Protein AF-A0A0Q9PFG7-F1 (afdb_monomer_lite)

Foldseek 3Di:
DVVVVVVVVVVVVVVVVVVVVCVVDPDAFDFDQDVNDTDTDHDDDDDDDDDDDDDPDPDDPVVVD

Secondary structure (DSSP, 8-state):
-HHHHHHHHHHHHHHHHHHHHHHHSPPSSEEEEETTEEEEE-----SSSPP-----TT--GGGT-

Sequence (65 aa):
MLALMLAAAGALYNALALRRLRQAHPPPGRIHAVDGHAMHLYCTGAGAPTVVLESGGAESFLVWG

pLDDT: mean 92.89, std 5.15, range [72.06, 98.56]

Radius of gyration: 19.03 Å; chains: 1; bounding box: 43×27×56 Å

Structure (mmCIF, N/CA/C/O backbone):
data_AF-A0A0Q9PFG7-F1
#
_entry.id   AF-A0A0Q9PFG7-F1
#
loop_
_atom_site.group_PDB
_atom_site.id
_atom_site.type_symbol
_atom_site.label_atom_id
_atom_site.label_alt_id
_atom_site.label_comp_id
_atom_site.label_asym_id
_atom_site.label_entity_id
_atom_site.label_seq_id
_atom_site.pdbx_PDB_ins_code
_atom_site.Cartn_x
_atom_site.Cartn_y
_atom_site.Cartn_z
_atom_site.occupancy
_atom_site.B_iso_or_equiv
_atom_site.auth_seq_id
_atom_site.auth_comp_id
_atom_site.auth_asym_id
_atom_site.auth_atom_id
_atom_site.pdbx_PDB_model_num
ATOM 1 N N . MET A 1 1 ? 18.156 3.365 -34.127 1.00 89.12 1 MET A N 1
ATOM 2 C CA . MET A 1 1 ? 17.607 2.015 -33.846 1.00 89.12 1 MET A CA 1
ATOM 3 C C . MET A 1 1 ? 18.083 1.448 -32.508 1.00 89.12 1 MET A C 1
ATOM 5 O O . MET A 1 1 ? 17.228 1.080 -31.718 1.00 89.12 1 MET A O 1
ATOM 9 N N . LEU A 1 2 ? 19.388 1.437 -32.194 1.00 96.19 2 LEU A N 1
ATOM 10 C CA . LEU A 1 2 ? 19.905 0.918 -30.911 1.00 96.19 2 LEU A CA 1
ATOM 11 C C . LEU A 1 2 ? 19.274 1.569 -29.665 1.00 96.19 2 LEU A C 1
ATOM 13 O O . LEU A 1 2 ? 18.843 0.864 -28.762 1.00 96.19 2 LEU A O 1
ATOM 17 N N . ALA A 1 3 ? 19.150 2.900 -29.645 1.00 97.12 3 ALA A N 1
ATOM 18 C CA . ALA A 1 3 ? 18.526 3.616 -28.529 1.00 97.12 3 ALA A CA 1
ATOM 19 C C . ALA A 1 3 ? 17.065 3.190 -28.284 1.00 97.12 3 ALA A C 1
ATOM 21 O O . ALA A 1 3 ? 16.657 3.015 -27.141 1.00 97.12 3 ALA A O 1
ATOM 22 N N . LEU A 1 4 ? 16.296 2.954 -29.355 1.00 97.94 4 LEU A N 1
ATOM 23 C CA . LEU A 1 4 ? 14.916 2.468 -29.253 1.00 97.94 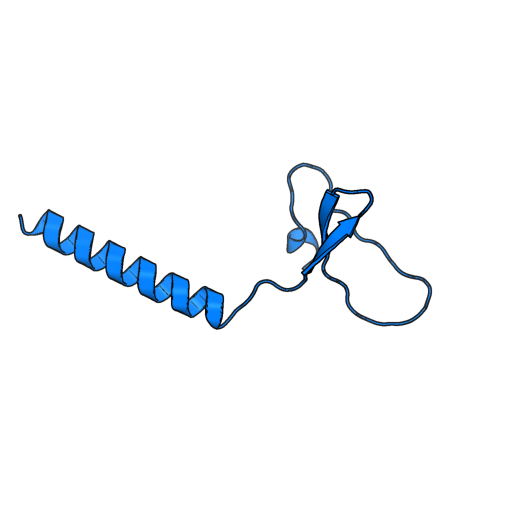4 LEU A CA 1
ATOM 24 C C . LEU A 1 4 ? 14.867 1.037 -28.710 1.00 97.94 4 LEU A C 1
ATOM 26 O O . LEU A 1 4 ? 14.020 0.734 -27.876 1.00 97.94 4 LEU A O 1
ATOM 30 N N . MET A 1 5 ? 15.793 0.175 -29.139 1.00 97.69 5 MET A N 1
ATOM 31 C CA . MET A 1 5 ? 15.888 -1.194 -28.624 1.00 97.69 5 MET A CA 1
ATOM 32 C C . MET A 1 5 ? 16.223 -1.215 -27.129 1.00 97.69 5 MET A C 1
ATOM 34 O O . MET A 1 5 ? 15.589 -1.947 -26.374 1.00 97.69 5 MET A O 1
ATOM 38 N N . LEU A 1 6 ? 17.157 -0.370 -26.683 1.00 98.06 6 LEU A N 1
ATOM 39 C CA . LEU A 1 6 ? 17.498 -0.228 -25.264 1.00 98.06 6 LEU A CA 1
ATOM 40 C C . LEU A 1 6 ? 16.320 0.311 -24.442 1.00 98.06 6 LEU A C 1
ATOM 42 O O . LEU A 1 6 ? 16.024 -0.229 -23.377 1.00 98.06 6 LEU A O 1
ATOM 46 N N . ALA A 1 7 ? 15.610 1.324 -24.947 1.00 98.31 7 ALA A N 1
ATOM 47 C CA . ALA A 1 7 ? 14.428 1.867 -24.281 1.00 98.31 7 ALA A CA 1
ATOM 48 C C . ALA A 1 7 ? 13.309 0.817 -24.153 1.00 98.31 7 ALA A C 1
ATOM 50 O O . ALA A 1 7 ? 12.724 0.671 -23.081 1.00 98.31 7 ALA A O 1
ATOM 51 N N . ALA A 1 8 ? 13.053 0.042 -25.212 1.00 98.44 8 ALA A N 1
ATOM 52 C CA . ALA A 1 8 ? 12.063 -1.034 -25.197 1.00 98.44 8 ALA A CA 1
ATOM 53 C C . ALA A 1 8 ? 12.444 -2.155 -24.215 1.00 98.44 8 ALA A C 1
ATOM 55 O O . ALA A 1 8 ? 11.601 -2.607 -23.440 1.00 98.44 8 ALA A O 1
ATOM 56 N N . ALA A 1 9 ? 13.716 -2.565 -24.198 1.00 98.31 9 ALA A N 1
ATOM 57 C CA . ALA A 1 9 ? 14.217 -3.561 -23.255 1.00 98.31 9 ALA A CA 1
ATOM 58 C C . ALA A 1 9 ? 14.092 -3.082 -21.798 1.00 98.31 9 ALA A C 1
ATOM 60 O O . ALA A 1 9 ? 13.612 -3.830 -20.945 1.00 98.31 9 ALA A O 1
ATOM 61 N N . GLY A 1 10 ? 14.453 -1.825 -21.518 1.00 98.31 10 GLY A N 1
ATOM 62 C CA . GLY A 1 10 ? 14.309 -1.222 -20.191 1.00 98.31 10 GLY A CA 1
ATOM 63 C C . GLY A 1 10 ? 12.849 -1.113 -19.744 1.00 98.31 10 GLY A C 1
ATOM 64 O O . GLY A 1 10 ? 12.521 -1.468 -18.612 1.00 98.31 10 GLY A O 1
ATOM 65 N N . ALA A 1 11 ? 11.949 -0.698 -20.640 1.00 98.38 11 ALA A N 1
ATOM 66 C CA . ALA A 1 11 ? 10.516 -0.638 -20.356 1.00 98.38 11 ALA A CA 1
ATOM 67 C C . ALA A 1 11 ? 9.937 -2.028 -20.045 1.00 98.38 11 ALA A C 1
ATOM 69 O O . ALA A 1 11 ? 9.197 -2.182 -19.071 1.00 98.38 11 ALA A O 1
ATOM 70 N N . LEU A 1 12 ? 10.313 -3.049 -20.824 1.00 98.56 12 LEU A N 1
ATOM 71 C CA . LEU A 1 12 ? 9.880 -4.426 -20.592 1.00 98.56 12 LEU A CA 1
ATOM 72 C C . LEU A 1 12 ? 10.409 -4.968 -19.260 1.00 98.56 12 LEU A C 1
ATOM 74 O O . LEU A 1 12 ? 9.645 -5.551 -18.488 1.00 98.56 12 LEU A O 1
ATOM 78 N N . TYR A 1 13 ? 11.690 -4.744 -18.967 1.00 98.38 13 TYR A N 1
ATOM 79 C CA . TYR A 1 13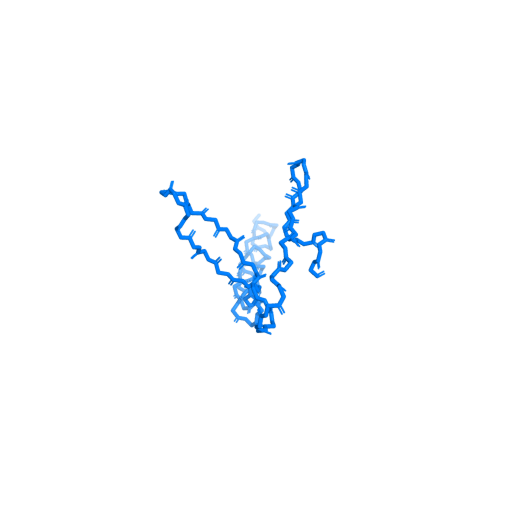 ? 12.287 -5.127 -17.691 1.00 98.38 13 TYR A CA 1
ATOM 80 C C . TYR A 1 13 ? 11.545 -4.484 -16.516 1.00 98.38 13 TYR A C 1
ATOM 82 O O . TYR A 1 13 ? 11.095 -5.196 -15.617 1.00 98.38 13 TYR A O 1
ATOM 90 N N . ASN A 1 14 ? 11.335 -3.166 -16.559 1.00 98.00 14 ASN A N 1
ATOM 91 C CA . ASN A 1 14 ? 10.619 -2.443 -15.509 1.00 98.00 14 ASN A CA 1
ATOM 92 C C . ASN A 1 14 ? 9.182 -2.945 -15.347 1.00 98.00 14 ASN A C 1
ATOM 94 O O . ASN A 1 14 ? 8.726 -3.136 -14.221 1.00 98.00 14 ASN A O 1
ATOM 98 N N . ALA A 1 15 ? 8.476 -3.219 -16.446 1.00 98.31 15 ALA A N 1
ATOM 99 C CA . ALA A 1 15 ? 7.123 -3.761 -16.389 1.00 98.31 15 ALA A CA 1
ATOM 100 C C . ALA A 1 15 ? 7.087 -5.133 -15.696 1.00 98.31 15 ALA A C 1
ATOM 102 O O . ALA A 1 15 ? 6.229 -5.380 -14.845 1.00 98.31 15 ALA A O 1
ATOM 103 N N . LEU A 1 16 ? 8.029 -6.023 -16.020 1.00 98.38 16 LEU A N 1
ATOM 104 C CA . LEU A 1 16 ? 8.129 -7.345 -15.398 1.00 98.38 16 LEU A CA 1
ATOM 105 C C . LEU A 1 16 ? 8.544 -7.259 -13.925 1.00 98.38 16 LEU A C 1
ATOM 107 O O . LEU A 1 16 ? 7.928 -7.916 -13.083 1.00 98.38 16 LEU A O 1
ATOM 111 N N . ALA A 1 17 ? 9.540 -6.436 -13.603 1.00 97.69 17 ALA A N 1
ATOM 112 C CA . ALA A 1 17 ? 10.001 -6.219 -12.235 1.00 97.69 17 ALA A CA 1
ATOM 113 C C . ALA A 1 17 ? 8.878 -5.654 -11.353 1.00 97.69 17 ALA A C 1
ATOM 115 O O . ALA A 1 17 ? 8.627 -6.172 -10.265 1.00 97.69 17 ALA A O 1
ATOM 116 N N . LEU A 1 18 ? 8.132 -4.665 -11.852 1.00 96.88 18 LEU A N 1
ATOM 117 C CA . LEU A 1 18 ? 7.033 -4.047 -11.116 1.00 96.88 18 LEU A CA 1
ATOM 118 C C . LEU A 1 18 ? 5.864 -5.015 -10.898 1.00 96.88 18 LEU A C 1
ATOM 120 O O . LEU A 1 18 ? 5.272 -5.031 -9.819 1.00 96.88 18 LEU A O 1
ATOM 124 N N . ARG A 1 19 ? 5.552 -5.867 -11.884 1.00 96.75 19 ARG A N 1
ATOM 125 C CA . ARG A 1 19 ? 4.554 -6.938 -11.708 1.00 96.75 19 ARG A CA 1
ATOM 126 C C . ARG A 1 19 ? 4.968 -7.916 -10.610 1.00 96.75 19 ARG A C 1
ATOM 128 O O . ARG A 1 19 ? 4.144 -8.215 -9.750 1.00 96.75 19 ARG A O 1
ATOM 135 N N . ARG A 1 20 ? 6.228 -8.366 -10.604 1.00 97.19 20 ARG A N 1
ATOM 136 C CA . ARG A 1 20 ? 6.756 -9.261 -9.558 1.00 97.19 20 ARG A CA 1
ATOM 137 C C . ARG A 1 20 ? 6.710 -8.607 -8.180 1.00 97.19 20 ARG A C 1
ATOM 139 O O . ARG A 1 20 ? 6.262 -9.238 -7.229 1.00 97.19 20 ARG A O 1
ATOM 146 N N . LEU A 1 21 ? 7.115 -7.340 -8.081 1.00 95.81 21 LEU A N 1
ATOM 147 C CA . LEU A 1 21 ? 7.127 -6.611 -6.814 1.00 95.81 21 LEU A CA 1
ATOM 148 C C . LEU A 1 21 ? 5.721 -6.496 -6.212 1.00 95.81 21 LEU A C 1
ATOM 150 O O . LEU A 1 21 ? 5.550 -6.815 -5.039 1.00 95.81 21 LEU A O 1
ATOM 154 N N . ARG A 1 22 ? 4.717 -6.119 -7.017 1.00 93.50 22 ARG A N 1
ATOM 155 C CA . ARG A 1 22 ? 3.314 -6.019 -6.570 1.00 93.50 22 ARG A CA 1
ATOM 156 C C . ARG A 1 22 ? 2.720 -7.361 -6.146 1.00 93.50 22 ARG A C 1
ATOM 158 O O . ARG A 1 22 ? 1.885 -7.396 -5.255 1.00 93.50 22 ARG A O 1
ATOM 165 N N . GLN A 1 23 ? 3.119 -8.454 -6.799 1.00 94.44 23 GLN A N 1
ATOM 166 C CA . GLN A 1 23 ? 2.669 -9.799 -6.427 1.00 94.44 23 GLN A CA 1
ATOM 167 C C . GLN A 1 23 ? 3.290 -10.265 -5.109 1.00 94.44 23 GLN A C 1
ATOM 169 O O . GLN A 1 23 ? 2.605 -10.890 -4.307 1.00 94.44 23 GLN A O 1
ATOM 174 N N . ALA A 1 24 ? 4.570 -9.960 -4.888 1.00 96.25 24 ALA A N 1
ATOM 175 C CA . ALA A 1 24 ? 5.270 -10.315 -3.658 1.00 96.25 24 ALA A CA 1
ATOM 176 C C . ALA A 1 24 ? 4.872 -9.427 -2.463 1.00 96.25 24 ALA A C 1
ATOM 178 O O . ALA A 1 24 ? 4.937 -9.882 -1.326 1.00 96.25 24 ALA A O 1
ATOM 179 N N . HIS A 1 25 ? 4.445 -8.186 -2.718 1.00 91.31 25 HIS A N 1
ATOM 180 C CA . HIS A 1 25 ? 4.094 -7.198 -1.694 1.00 91.31 25 HIS A CA 1
ATOM 181 C C . HIS A 1 25 ? 2.736 -6.557 -2.019 1.00 91.31 25 HIS A C 1
ATOM 183 O O . HIS A 1 25 ? 2.688 -5.422 -2.507 1.00 91.31 25 HIS A O 1
ATOM 189 N N . PRO A 1 26 ? 1.619 -7.276 -1.811 1.00 88.94 26 PRO A N 1
ATOM 190 C CA . PRO A 1 26 ? 0.301 -6.675 -1.956 1.00 88.94 26 PRO A CA 1
ATOM 191 C C . PRO A 1 26 ? 0.131 -5.531 -0.938 1.00 88.94 26 PRO A C 1
ATOM 193 O O . PRO A 1 26 ? 0.587 -5.669 0.200 1.00 88.94 26 PRO A O 1
ATOM 196 N N . PRO A 1 27 ? -0.511 -4.407 -1.316 1.00 86.38 27 PRO A N 1
ATOM 197 C CA . PRO A 1 27 ? -0.784 -3.331 -0.371 1.00 86.38 27 PRO A CA 1
ATOM 198 C C . PRO A 1 27 ? -1.661 -3.859 0.777 1.00 86.38 27 PRO A C 1
ATOM 200 O O . PRO A 1 27 ? -2.605 -4.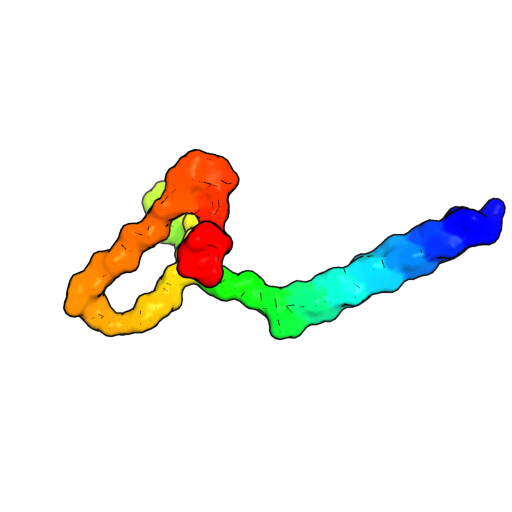614 0.518 1.00 86.38 27 PRO A O 1
ATOM 203 N N . PRO A 1 28 ? -1.352 -3.509 2.036 1.00 89.38 28 PRO A N 1
ATOM 204 C CA . PRO A 1 28 ? -2.144 -3.937 3.178 1.00 89.38 28 PRO A CA 1
ATOM 205 C C . PRO A 1 28 ? -3.514 -3.255 3.164 1.00 89.38 28 PRO A C 1
ATOM 207 O O . PRO A 1 28 ? -3.650 -2.121 2.715 1.00 89.38 28 PRO A O 1
ATOM 210 N N . GLY A 1 29 ? -4.520 -3.942 3.702 1.00 91.69 29 GLY A N 1
ATOM 211 C CA . GLY A 1 29 ? -5.903 -3.470 3.697 1.00 91.69 29 GLY A CA 1
ATOM 212 C C . GLY A 1 29 ? -6.738 -4.062 2.566 1.00 91.69 29 GLY A C 1
ATOM 213 O O . GLY A 1 29 ? -6.316 -4.967 1.840 1.00 91.69 29 GLY A O 1
ATOM 214 N N . ARG A 1 30 ? -7.992 -3.620 2.492 1.00 93.31 30 ARG A N 1
ATOM 215 C CA . ARG A 1 30 ? -9.006 -4.125 1.562 1.00 93.31 30 ARG A CA 1
ATOM 216 C C . ARG A 1 30 ? -9.959 -3.015 1.148 1.00 93.31 30 ARG A C 1
ATOM 218 O O . ARG A 1 30 ? -10.154 -2.046 1.873 1.00 93.31 30 ARG A O 1
ATOM 225 N N . ILE A 1 31 ? -10.581 -3.184 -0.015 1.00 94.31 31 ILE A N 1
ATOM 226 C CA . ILE A 1 31 ? -11.687 -2.329 -0.445 1.00 94.31 31 ILE A CA 1
ATOM 227 C C . ILE A 1 31 ? -12.983 -2.851 0.176 1.00 94.31 31 ILE A C 1
ATOM 229 O O . ILE A 1 31 ? -13.346 -4.011 -0.025 1.00 94.31 31 ILE A O 1
ATOM 233 N N . HIS A 1 32 ? -13.678 -1.987 0.902 1.00 93.81 32 HIS A N 1
ATOM 234 C CA . HIS A 1 32 ? -14.977 -2.235 1.509 1.00 93.81 32 HIS A CA 1
ATOM 235 C C . HIS A 1 32 ? -16.025 -1.310 0.894 1.00 93.81 32 HIS A C 1
ATOM 237 O O . HIS A 1 32 ? -15.739 -0.152 0.602 1.00 93.81 32 HIS A O 1
ATOM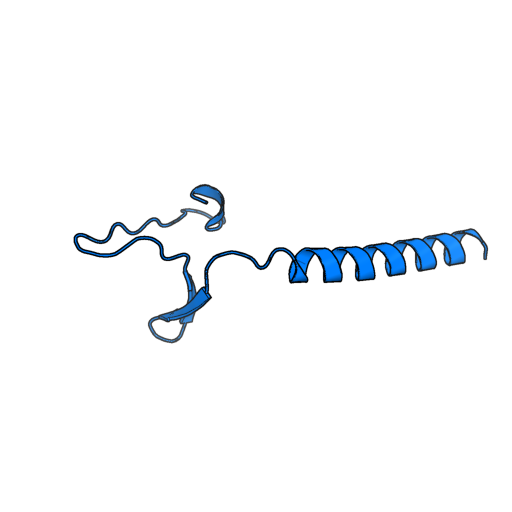 243 N N . ALA A 1 33 ? -17.243 -1.814 0.710 1.00 96.69 33 ALA A N 1
ATOM 244 C CA . ALA A 1 33 ? -18.381 -0.975 0.363 1.00 96.69 33 ALA A CA 1
ATOM 245 C C . ALA A 1 33 ? -18.921 -0.316 1.640 1.00 96.69 33 ALA A C 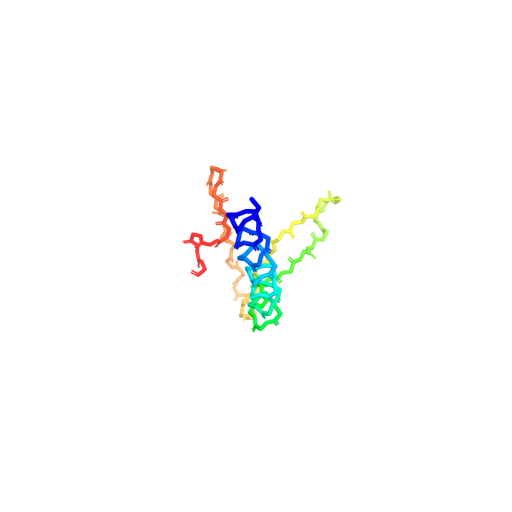1
ATOM 247 O O . ALA A 1 33 ? -19.378 -1.014 2.546 1.00 96.69 33 ALA A O 1
ATOM 248 N N . VAL A 1 34 ? -18.862 1.012 1.707 1.00 94.81 34 VAL A N 1
ATOM 249 C CA . VAL A 1 34 ? -19.379 1.825 2.814 1.00 94.81 34 VAL A CA 1
ATOM 250 C C . VAL A 1 34 ? -20.335 2.840 2.215 1.00 94.81 34 VAL A C 1
ATOM 252 O O . VAL A 1 34 ? -19.926 3.662 1.403 1.00 94.81 34 VAL A O 1
ATOM 255 N N . ASP A 1 35 ? -21.617 2.734 2.556 1.00 95.25 35 ASP A N 1
ATOM 256 C CA . ASP A 1 35 ? -22.672 3.610 2.029 1.00 95.25 35 ASP A CA 1
ATOM 257 C C . ASP A 1 35 ? -22.621 3.780 0.493 1.00 95.25 35 ASP A C 1
ATOM 259 O O . ASP A 1 35 ? -22.619 4.878 -0.053 1.00 95.25 35 ASP A O 1
ATOM 263 N N . GLY A 1 36 ? -22.447 2.665 -0.227 1.00 95.94 36 GLY A N 1
ATOM 264 C CA . GLY A 1 36 ? -22.345 2.649 -1.692 1.00 95.94 36 GLY A CA 1
ATOM 265 C C . GLY A 1 36 ? -20.985 3.059 -2.275 1.00 95.94 36 GLY A C 1
ATOM 266 O O . GLY A 1 36 ? -20.798 2.951 -3.487 1.00 95.94 36 GLY A O 1
ATOM 267 N N . HIS A 1 37 ? -20.015 3.459 -1.451 1.00 94.19 37 HIS A N 1
ATOM 268 C CA . HIS A 1 37 ? -18.689 3.892 -1.892 1.00 94.19 37 HIS A CA 1
ATOM 269 C C . HIS A 1 37 ? -17.625 2.820 -1.635 1.00 94.19 37 HIS A C 1
ATOM 271 O O . HIS A 1 37 ? -17.599 2.179 -0.586 1.00 94.19 37 HIS A O 1
ATOM 277 N N . ALA A 1 38 ? -16.716 2.635 -2.594 1.00 95.38 38 ALA A N 1
ATOM 278 C CA . ALA A 1 38 ? -15.565 1.751 -2.448 1.00 95.38 38 ALA A CA 1
ATOM 279 C C . ALA A 1 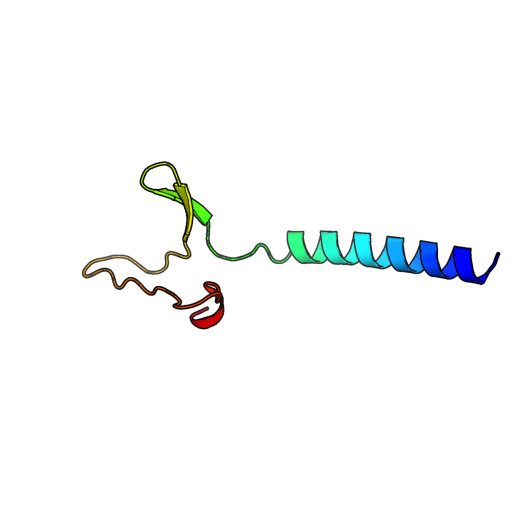38 ? -14.464 2.451 -1.632 1.00 95.38 38 ALA A C 1
ATOM 281 O O . ALA A 1 38 ? -13.763 3.320 -2.148 1.00 95.38 38 ALA A O 1
ATOM 282 N N . MET A 1 39 ? -14.306 2.065 -0.367 1.00 92.75 39 MET A N 1
ATOM 283 C CA . MET A 1 39 ? -13.323 2.640 0.554 1.00 92.75 39 MET A CA 1
ATOM 284 C C . MET A 1 39 ? -12.190 1.656 0.844 1.00 92.75 39 MET A C 1
ATOM 286 O O . MET A 1 39 ? -12.437 0.496 1.162 1.00 92.75 39 MET A O 1
ATOM 290 N N . HIS A 1 40 ? -10.942 2.117 0.770 1.00 93.19 40 HIS A N 1
ATOM 291 C CA . HIS A 1 40 ? -9.785 1.332 1.197 1.00 93.19 40 HIS A CA 1
ATOM 292 C C . HIS A 1 40 ? -9.604 1.429 2.713 1.00 93.19 40 HIS A C 1
ATOM 294 O O . HIS A 1 40 ? -9.305 2.506 3.224 1.00 93.19 40 HIS A O 1
ATOM 300 N N . LEU A 1 41 ? -9.757 0.310 3.420 1.00 93.00 41 LEU A N 1
ATOM 301 C CA . LEU A 1 41 ? -9.607 0.231 4.871 1.00 93.00 41 LEU A CA 1
ATOM 302 C C . LEU A 1 41 ? -8.496 -0.755 5.230 1.00 93.00 41 LEU A C 1
ATOM 304 O O . LEU A 1 41 ? -8.465 -1.886 4.739 1.00 93.00 41 LEU A O 1
ATOM 308 N N . TYR A 1 42 ? -7.605 -0.337 6.126 1.00 93.88 42 TYR A N 1
ATOM 309 C CA . TYR A 1 42 ? -6.619 -1.212 6.747 1.00 93.88 42 TYR A CA 1
ATOM 310 C C . TYR A 1 42 ? -7.015 -1.463 8.204 1.00 93.88 42 TYR A C 1
ATOM 312 O O . TYR A 1 42 ? -6.817 -0.617 9.069 1.00 93.88 42 TYR A O 1
ATOM 320 N N . CYS A 1 43 ? -7.630 -2.619 8.459 1.00 91.75 43 CYS A N 1
ATOM 321 C CA . CYS A 1 43 ? -8.121 -2.997 9.783 1.00 91.75 43 CYS A CA 1
ATOM 322 C C . CYS A 1 43 ? -7.149 -3.968 10.458 1.00 91.75 43 CYS A C 1
ATOM 324 O O . CYS A 1 43 ? -6.835 -5.023 9.902 1.00 91.75 43 CYS A O 1
ATOM 326 N N . THR A 1 44 ? -6.716 -3.636 11.671 1.00 92.50 44 THR A N 1
ATOM 327 C CA . THR A 1 44 ? -5.838 -4.471 12.501 1.00 92.50 44 THR A CA 1
ATOM 328 C C . THR A 1 44 ? -6.366 -4.549 13.935 1.00 92.50 44 THR A C 1
ATOM 330 O O . THR A 1 44 ? -7.153 -3.707 14.366 1.00 92.50 44 THR A O 1
ATOM 333 N N . GLY A 1 45 ? -5.949 -5.581 14.676 1.00 92.00 45 GLY A N 1
ATOM 334 C CA . GLY A 1 45 ? -6.426 -5.833 16.039 1.00 92.00 45 GLY A CA 1
ATOM 335 C C . GLY A 1 45 ? -7.858 -6.384 16.108 1.00 92.00 45 GLY A C 1
ATOM 336 O O . GLY A 1 45 ? -8.494 -6.659 15.092 1.00 92.00 45 GLY A O 1
ATOM 337 N N . ALA A 1 46 ? -8.349 -6.594 17.330 1.00 94.06 46 ALA A N 1
ATOM 338 C CA . ALA A 1 46 ? -9.705 -7.060 17.616 1.00 94.06 46 ALA A CA 1
ATOM 339 C C . ALA A 1 46 ? -10.163 -6.552 18.995 1.00 94.06 46 ALA A C 1
ATOM 341 O O . ALA A 1 46 ? -9.333 -6.347 19.879 1.00 94.06 46 ALA A O 1
ATOM 342 N N . GLY A 1 47 ? -11.474 -6.389 19.192 1.00 92.12 47 GLY A N 1
ATOM 343 C CA . GLY A 1 47 ? -12.069 -5.959 20.465 1.00 92.12 47 GLY A CA 1
ATOM 344 C C . GLY A 1 47 ? -12.650 -4.542 20.437 1.00 92.12 47 GLY A C 1
ATOM 345 O O . GLY A 1 47 ? -12.849 -3.962 19.371 1.00 92.12 47 GLY A O 1
ATOM 346 N N . ALA A 1 48 ? -12.959 -4.008 21.622 1.00 92.94 48 ALA A N 1
ATOM 347 C CA . ALA A 1 48 ? -13.563 -2.690 21.812 1.00 92.94 48 ALA A CA 1
ATOM 348 C C . ALA A 1 48 ? -12.784 -1.867 22.862 1.00 92.94 48 ALA A C 1
ATOM 350 O O . ALA A 1 48 ? -12.300 -2.453 23.833 1.00 92.94 48 ALA A O 1
ATOM 351 N N . PRO A 1 49 ? -12.702 -0.528 22.713 1.00 93.56 49 PRO A N 1
ATOM 352 C CA . PRO A 1 49 ? -13.277 0.279 21.631 1.00 93.56 49 PRO A CA 1
ATOM 353 C C . PRO A 1 49 ? -12.445 0.233 20.340 1.00 93.56 49 PRO A C 1
ATOM 355 O O . PRO A 1 49 ? -11.234 0.034 20.365 1.00 93.56 49 PRO A O 1
ATOM 358 N N . THR A 1 50 ? -13.101 0.446 19.200 1.00 94.44 50 THR A N 1
ATOM 359 C CA . THR A 1 50 ? -12.422 0.618 17.909 1.00 94.44 50 THR A CA 1
ATOM 360 C C . THR A 1 50 ? -11.886 2.044 17.794 1.00 94.44 50 THR A C 1
ATOM 362 O O . THR A 1 50 ? -12.623 2.999 18.030 1.00 94.44 50 THR A O 1
ATOM 365 N N . VAL A 1 51 ? -10.621 2.193 17.397 1.00 93.12 51 VAL A N 1
ATOM 366 C CA . VAL A 1 51 ? -10.020 3.487 17.047 1.00 93.12 51 VAL A CA 1
ATOM 367 C C . VAL A 1 51 ? -10.016 3.617 15.529 1.00 93.12 51 VAL A C 1
ATOM 369 O O . VAL A 1 51 ? -9.522 2.731 14.835 1.00 93.12 51 VAL A O 1
ATOM 372 N N . VAL A 1 52 ? -10.575 4.713 15.017 1.00 92.19 52 VAL A N 1
ATOM 373 C CA . VAL A 1 52 ? -10.621 5.006 13.581 1.00 92.19 52 VAL A CA 1
ATOM 374 C C . VAL A 1 52 ? -9.638 6.130 13.287 1.00 92.19 52 VAL A C 1
ATOM 376 O O . VAL A 1 52 ? -9.738 7.205 13.874 1.00 92.19 52 VAL A O 1
ATOM 379 N N . LEU A 1 53 ? -8.688 5.866 12.390 1.00 91.50 53 LEU A N 1
ATOM 380 C CA . LEU A 1 53 ? -7.724 6.848 11.903 1.00 91.50 53 LEU A CA 1
ATOM 381 C C . LEU A 1 53 ? -8.118 7.261 10.487 1.00 91.50 53 LEU A C 1
ATOM 383 O O . LEU A 1 53 ? -8.248 6.414 9.604 1.00 91.50 53 LEU A O 1
ATOM 387 N N . GLU A 1 54 ? -8.297 8.559 10.282 1.00 90.06 54 GLU A N 1
ATOM 388 C CA . GLU A 1 54 ? -8.566 9.157 8.979 1.00 90.06 54 GLU A CA 1
ATOM 389 C C . GLU A 1 54 ? -7.433 10.130 8.646 1.00 90.06 54 GLU A C 1
ATOM 391 O O . GLU A 1 54 ? -6.905 10.831 9.512 1.00 90.06 54 GLU A O 1
ATOM 396 N N . SER A 1 55 ? -6.959 10.075 7.405 1.00 89.25 55 SER A N 1
ATOM 397 C CA . SER A 1 55 ? -5.960 11.007 6.896 1.00 89.25 55 SER A CA 1
ATOM 398 C C . SER A 1 55 ? -6.681 12.220 6.321 1.00 89.25 55 SER A C 1
ATOM 400 O O . SER A 1 55 ? -7.420 12.078 5.352 1.00 89.25 55 SER A O 1
ATOM 402 N N . GLY A 1 56 ? -6.438 13.404 6.878 1.00 85.50 56 GLY A N 1
ATOM 403 C CA . GLY A 1 56 ? -6.970 14.641 6.313 1.00 85.50 56 GLY A CA 1
ATOM 404 C C . GLY A 1 56 ? -6.267 15.056 5.011 1.00 85.50 56 GLY A C 1
ATOM 405 O O . GLY A 1 56 ? -5.153 14.625 4.712 1.00 85.50 56 GLY A O 1
ATOM 406 N N . GLY A 1 57 ? -6.893 15.959 4.250 1.00 83.81 57 GLY A N 1
ATOM 407 C CA . GLY A 1 57 ? -6.318 16.517 3.020 1.00 83.81 57 GLY A CA 1
ATOM 408 C C . GLY A 1 57 ? -6.419 15.574 1.814 1.00 83.81 57 GLY A C 1
ATOM 409 O O . GLY A 1 57 ? -7.445 14.937 1.610 1.00 83.81 57 GLY A O 1
ATOM 410 N N . ALA A 1 58 ? -5.371 15.526 0.984 1.00 80.75 58 ALA A N 1
ATOM 411 C CA . ALA A 1 58 ? -5.253 14.619 -0.170 1.00 80.75 58 ALA A CA 1
ATOM 412 C C . ALA A 1 58 ? -4.329 13.416 0.120 1.00 80.75 58 ALA A C 1
ATOM 414 O O . ALA A 1 58 ? -3.847 12.755 -0.802 1.00 80.75 58 ALA A O 1
ATOM 415 N N . GLU A 1 59 ? -4.051 13.172 1.402 1.00 87.06 59 GLU A N 1
ATOM 416 C CA . GLU A 1 59 ? -3.173 12.105 1.868 1.00 87.06 59 GLU A CA 1
ATOM 417 C C . GLU A 1 59 ? -3.875 10.739 1.828 1.00 87.06 59 GLU A C 1
ATOM 419 O O . GLU A 1 59 ? -5.091 10.631 1.671 1.00 87.06 59 GLU A O 1
ATOM 424 N N . SER A 1 60 ? -3.088 9.671 1.960 1.00 83.81 60 SER A N 1
ATOM 425 C CA . SER A 1 60 ? -3.592 8.293 1.977 1.00 83.81 60 SER A CA 1
ATOM 426 C C . SER A 1 60 ? -3.329 7.612 3.319 1.00 83.81 60 SER A C 1
ATOM 428 O O . SER A 1 60 ? -2.620 8.140 4.175 1.00 83.81 60 SER A O 1
ATOM 430 N N . PHE A 1 61 ? -3.831 6.380 3.471 1.00 84.38 61 PHE A N 1
ATOM 431 C CA . PHE A 1 61 ? -3.632 5.555 4.669 1.00 84.38 61 PHE A CA 1
ATOM 432 C C . PHE A 1 61 ? -2.154 5.376 5.073 1.00 84.38 61 PHE A C 1
ATOM 434 O O . PHE A 1 61 ? -1.878 5.068 6.228 1.00 84.38 61 PHE A O 1
ATOM 441 N N . LEU A 1 62 ? -1.212 5.589 4.143 1.00 85.75 62 LEU A N 1
ATOM 442 C CA . LEU A 1 62 ? 0.230 5.497 4.378 1.00 85.75 62 LEU A CA 1
ATOM 443 C C . LEU A 1 62 ? 0.746 6.462 5.452 1.00 85.75 62 LEU A C 1
ATOM 445 O O . LEU A 1 62 ? 1.801 6.203 6.014 1.00 85.75 62 LEU A O 1
ATOM 449 N N . VAL A 1 63 ? 0.031 7.548 5.761 1.00 90.19 63 VAL A N 1
ATOM 450 C CA . VAL A 1 63 ? 0.453 8.476 6.827 1.00 90.19 63 VAL A CA 1
ATOM 451 C C . VAL A 1 63 ? 0.425 7.826 8.220 1.00 90.19 63 VAL A C 1
ATOM 453 O O . VAL A 1 63 ? 1.140 8.258 9.120 1.00 90.19 63 VAL A O 1
ATOM 456 N N . TRP A 1 64 ? -0.379 6.772 8.386 1.00 83.12 64 TRP A N 1
ATOM 457 C CA . TRP A 1 64 ? -0.537 6.019 9.634 1.00 83.12 64 TRP A CA 1
ATOM 458 C C . TRP A 1 64 ? 0.024 4.589 9.558 1.00 83.12 64 TRP A C 1
ATOM 460 O O . TRP A 1 64 ? -0.022 3.875 10.561 1.00 83.12 64 TRP A O 1
ATOM 470 N N . GLY A 1 65 ? 0.455 4.152 8.370 1.00 72.06 65 GLY A N 1
ATOM 471 C CA . GLY A 1 65 ? 0.833 2.770 8.053 1.00 72.06 65 GLY A CA 1
ATOM 472 C C . GLY A 1 65 ? 2.286 2.429 8.333 1.00 72.06 65 GLY A C 1
ATOM 473 O O . GLY A 1 65 ? 3.146 3.327 8.217 1.00 72.06 65 GLY A O 1
#